Protein AF-A0A1S3DW17-F1 (afdb_monomer)

pLDDT: mean 85.96, std 13.97, range [35.97, 97.81]

Foldseek 3Di:
DDDPDQDFPDDDDPFDADQADADADPDPDGDWQAQAPDDDDVVVQVPPDPVLCCRRVNDRRDDPPDPCRCVSVNRRCRTGVSVVNDDSNVSSVVSSVVSVVDRVQVVCVVVVHDPPDPDDDDDDDPDD

Structure (mmCIF, N/CA/C/O backbone):
data_AF-A0A1S3DW17-F1
#
_entry.id   AF-A0A1S3DW17-F1
#
loop_
_atom_site.group_PDB
_atom_site.id
_atom_site.type_symbol
_atom_site.label_atom_id
_atom_site.label_alt_id
_atom_site.label_comp_id
_atom_site.label_asym_id
_atom_site.label_entity_id
_atom_site.label_seq_id
_atom_site.pdbx_PDB_ins_code
_atom_site.Cartn_x
_atom_site.Cartn_y
_atom_site.Cartn_z
_atom_site.occupancy
_atom_site.B_iso_or_equiv
_atom_site.auth_seq_id
_atom_site.auth_comp_id
_atom_s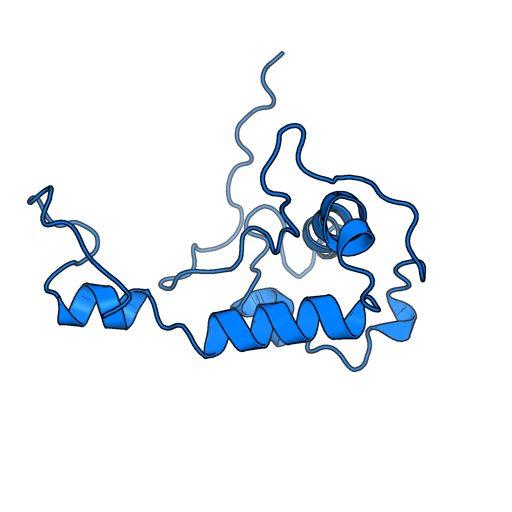ite.auth_asym_id
_atom_site.auth_atom_id
_atom_site.pdbx_PDB_model_num
ATOM 1 N N . MET A 1 1 ? 24.256 -8.421 13.650 1.00 35.97 1 MET A N 1
ATOM 2 C CA . MET A 1 1 ? 23.757 -7.211 14.338 1.00 35.97 1 MET A CA 1
ATOM 3 C C . MET A 1 1 ? 22.278 -7.063 14.022 1.00 35.97 1 MET A C 1
ATOM 5 O O . MET A 1 1 ? 21.933 -6.828 12.870 1.00 35.97 1 MET A O 1
ATOM 9 N N . SER A 1 2 ? 21.398 -7.303 14.991 1.00 43.12 2 SER A N 1
ATOM 10 C CA . SER A 1 2 ? 19.951 -7.124 14.833 1.00 43.12 2 SER A CA 1
ATOM 11 C C . SER A 1 2 ? 19.665 -5.629 14.680 1.00 43.12 2 SER A C 1
ATOM 13 O O . SER A 1 2 ? 20.027 -4.847 15.557 1.00 43.12 2 SER A O 1
ATOM 15 N N . LYS A 1 3 ? 19.054 -5.214 13.563 1.00 45.97 3 LYS A N 1
ATOM 16 C CA . LYS A 1 3 ? 18.557 -3.838 13.423 1.00 45.97 3 LYS A CA 1
ATOM 17 C C . LYS A 1 3 ? 17.585 -3.562 14.581 1.00 45.97 3 LYS A C 1
ATOM 19 O O . LYS A 1 3 ? 16.720 -4.409 14.817 1.00 45.97 3 LYS A O 1
ATOM 24 N N . PRO A 1 4 ? 17.697 -2.423 15.288 1.00 52.12 4 PRO A N 1
ATOM 25 C CA . PRO A 1 4 ? 16.706 -2.045 16.284 1.00 52.12 4 PRO A CA 1
ATOM 26 C C . PRO A 1 4 ? 15.316 -2.059 15.646 1.00 52.12 4 PRO A C 1
ATOM 28 O O . PRO A 1 4 ? 15.158 -1.624 14.501 1.00 52.12 4 PRO A O 1
ATOM 31 N N . LEU A 1 5 ? 14.318 -2.561 16.376 1.00 55.25 5 LEU A N 1
ATOM 32 C CA . LEU A 1 5 ? 12.918 -2.423 15.981 1.00 55.25 5 LEU A CA 1
ATOM 33 C C . LEU A 1 5 ? 12.638 -0.932 15.782 1.00 55.25 5 LEU A C 1
ATOM 35 O O . LEU A 1 5 ? 12.803 -0.135 16.706 1.00 55.25 5 LEU A O 1
ATOM 39 N N . ALA A 1 6 ? 12.274 -0.556 14.557 1.00 65.81 6 ALA A N 1
ATOM 40 C CA . ALA A 1 6 ? 11.956 0.824 14.239 1.00 65.81 6 ALA A CA 1
ATOM 41 C C . ALA A 1 6 ? 10.799 1.284 15.136 1.00 65.81 6 ALA A C 1
ATOM 43 O O . ALA A 1 6 ? 9.741 0.652 15.186 1.00 65.81 6 ALA A O 1
ATOM 44 N N . LYS A 1 7 ? 11.028 2.362 15.889 1.00 75.25 7 LYS A N 1
ATOM 45 C CA . LYS A 1 7 ? 10.012 2.954 16.756 1.00 75.25 7 LYS A CA 1
ATOM 46 C C . LYS A 1 7 ? 8.940 3.588 15.872 1.00 75.25 7 LYS A C 1
ATOM 48 O O . LYS A 1 7 ? 9.265 4.380 14.990 1.00 75.25 7 LYS A O 1
ATOM 53 N N . CYS A 1 8 ? 7.675 3.256 16.121 1.00 81.19 8 CYS A N 1
ATOM 54 C CA . CYS A 1 8 ? 6.568 3.931 15.453 1.00 81.19 8 CYS A CA 1
ATOM 55 C C . CYS A 1 8 ? 6.598 5.422 15.812 1.00 81.19 8 CYS A C 1
ATOM 57 O O . CYS A 1 8 ? 6.662 5.775 16.990 1.00 81.19 8 CYS A O 1
ATOM 59 N N . VAL A 1 9 ? 6.545 6.278 14.797 1.00 83.19 9 VAL A N 1
ATOM 60 C CA . VAL A 1 9 ? 6.485 7.740 14.955 1.00 83.19 9 VAL A CA 1
ATOM 61 C C . VAL A 1 9 ? 5.064 8.276 14.786 1.00 83.19 9 VAL A C 1
ATOM 63 O O . VAL A 1 9 ? 4.778 9.391 15.206 1.00 83.19 9 VAL A O 1
ATOM 66 N N . LYS A 1 10 ? 4.159 7.479 14.201 1.00 79.31 10 LYS A N 1
ATOM 67 C CA . LYS A 1 10 ? 2.739 7.812 14.023 1.00 79.31 10 LYS A CA 1
ATOM 68 C C . LYS A 1 10 ? 1.846 7.077 15.012 1.00 79.31 10 LYS A C 1
ATOM 70 O O . LYS A 1 10 ? 2.173 5.979 15.468 1.00 79.31 10 LYS A O 1
ATOM 75 N N . GLN A 1 11 ? 0.671 7.659 15.260 1.00 83.31 11 GLN A N 1
ATOM 76 C CA . GLN A 1 11 ? -0.415 6.960 15.935 1.00 83.31 11 GLN A CA 1
ATOM 77 C C . GLN A 1 11 ? -0.752 5.676 15.173 1.00 83.31 11 GLN A C 1
ATOM 79 O O . GLN A 1 11 ? -0.884 5.669 13.948 1.00 83.31 11 GLN A O 1
ATOM 84 N N . GLN A 1 12 ? -0.881 4.582 15.917 1.00 84.75 12 GLN A N 1
ATOM 85 C CA . GLN A 1 12 ? -1.206 3.290 15.340 1.00 84.75 12 GLN A CA 1
ATOM 86 C C . GLN A 1 12 ? -2.655 3.292 14.828 1.00 84.75 12 GLN A C 1
ATOM 88 O O . GLN A 1 12 ? -3.560 3.691 15.569 1.00 84.75 12 GLN A O 1
ATOM 93 N N . PRO A 1 13 ? -2.898 2.839 13.585 1.00 88.06 13 PRO A N 1
ATOM 94 C CA . PRO A 1 13 ? -4.241 2.678 13.063 1.00 88.06 13 PRO A CA 1
ATOM 95 C C . PRO A 1 13 ? -5.073 1.776 13.972 1.00 88.06 13 PRO A C 1
ATOM 97 O O . PRO A 1 13 ? -4.615 0.737 14.440 1.00 88.06 13 PRO A O 1
ATOM 100 N N . THR A 1 14 ? -6.341 2.128 14.168 1.00 89.81 14 THR A N 1
ATOM 101 C CA . THR A 1 14 ? -7.276 1.296 14.940 1.00 89.81 14 THR A CA 1
ATOM 102 C C . THR A 1 14 ? -7.866 0.147 14.115 1.00 89.81 14 THR A C 1
ATOM 104 O O . THR A 1 14 ? -8.755 -0.550 14.604 1.00 89.81 14 THR A O 1
ATOM 107 N N . LYS A 1 15 ? -7.409 -0.030 12.867 1.00 91.31 15 LYS A N 1
ATOM 108 C CA . LYS A 1 15 ? -7.806 -1.062 11.899 1.00 91.31 15 LYS A CA 1
ATOM 109 C C . LYS A 1 15 ? -6.568 -1.750 11.321 1.00 91.31 15 LYS A C 1
ATOM 111 O O . LYS A 1 15 ? -5.476 -1.186 11.352 1.00 91.31 15 LYS A O 1
ATOM 116 N N . PHE A 1 16 ? -6.749 -2.943 10.760 1.00 94.38 16 PHE A N 1
ATOM 117 C CA . PHE A 1 16 ? -5.672 -3.643 10.061 1.00 94.38 16 PHE A CA 1
ATOM 118 C C . PHE A 1 16 ? -5.254 -2.877 8.801 1.00 94.38 16 PHE A C 1
ATOM 120 O O . PHE A 1 16 ? -6.097 -2.447 8.013 1.00 94.38 16 PHE A O 1
ATOM 127 N N . THR A 1 17 ? -3.946 -2.736 8.615 1.00 95.06 17 THR A N 1
ATOM 128 C CA . THR A 1 17 ? -3.324 -2.123 7.437 1.00 95.06 17 THR A CA 1
ATOM 129 C C . THR A 1 17 ? -2.416 -3.131 6.743 1.00 95.06 17 THR A C 1
ATOM 131 O O . THR A 1 17 ? -2.045 -4.163 7.306 1.00 95.06 17 THR A O 1
ATOM 134 N N . ILE A 1 18 ? -2.102 -2.855 5.485 1.00 96.69 18 ILE A N 1
ATOM 135 C CA . ILE A 1 18 ? -1.217 -3.652 4.652 1.00 96.69 18 ILE A CA 1
ATOM 136 C C . ILE A 1 18 ? 0.208 -3.492 5.182 1.00 96.69 18 ILE A C 1
ATOM 138 O O . ILE A 1 18 ? 0.704 -2.378 5.346 1.00 96.69 18 ILE A O 1
ATOM 142 N N . HIS A 1 19 ? 0.867 -4.622 5.428 1.00 93.25 19 HIS A N 1
ATOM 143 C CA . HIS A 1 19 ? 2.318 -4.670 5.591 1.00 93.25 19 HIS A CA 1
ATOM 144 C C . HIS A 1 19 ? 3.005 -4.8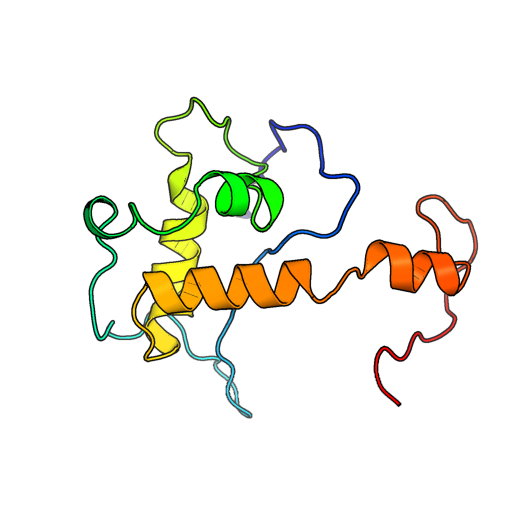56 4.234 1.00 93.25 19 HIS A C 1
ATOM 146 O O . HIS A 1 19 ? 3.897 -4.085 3.894 1.00 93.25 19 HIS A O 1
ATOM 152 N N . GLY A 1 20 ? 2.529 -5.842 3.464 1.00 94.31 20 GLY A N 1
ATOM 153 C CA . GLY A 1 20 ? 3.053 -6.241 2.163 1.00 94.31 20 GLY A CA 1
ATOM 154 C C . GLY A 1 20 ? 1.979 -6.883 1.281 1.00 94.31 20 GLY A C 1
ATOM 155 O O . GLY A 1 20 ? 1.013 -7.447 1.802 1.00 94.31 20 GLY A O 1
ATOM 156 N N . PHE A 1 21 ? 2.168 -6.851 -0.043 1.00 96.12 21 PHE A N 1
ATOM 157 C CA . PHE A 1 21 ? 1.389 -7.638 -1.008 1.00 96.12 21 PHE A CA 1
ATOM 158 C C . PHE A 1 21 ? 2.328 -8.524 -1.840 1.00 96.12 21 PHE A C 1
ATOM 160 O O . PHE A 1 21 ? 2.942 -8.083 -2.800 1.00 96.12 21 PHE A O 1
ATOM 167 N N . LEU A 1 22 ? 2.506 -9.778 -1.425 1.00 94.81 22 LEU A N 1
ATOM 168 C CA . LEU A 1 22 ? 3.615 -10.610 -1.891 1.00 94.81 22 LEU A CA 1
ATOM 169 C C . LEU A 1 22 ? 3.116 -11.718 -2.827 1.00 94.81 22 LEU A C 1
ATOM 171 O O . LEU A 1 22 ? 2.350 -12.576 -2.380 1.00 94.81 22 LEU A O 1
ATOM 175 N N . PRO A 1 23 ? 3.564 -11.755 -4.094 1.00 93.56 23 PRO A N 1
ATOM 176 C CA . PRO A 1 23 ? 3.473 -12.956 -4.913 1.00 93.56 23 PRO A CA 1
ATOM 177 C C . PRO A 1 23 ? 4.227 -14.111 -4.244 1.00 93.56 23 PRO A C 1
ATOM 179 O O . PRO A 1 23 ? 5.365 -13.939 -3.809 1.00 93.56 23 PRO A O 1
ATOM 182 N N . CYS A 1 24 ? 3.601 -15.286 -4.187 1.00 92.06 24 CYS A N 1
ATOM 183 C CA . CYS A 1 24 ? 4.180 -16.482 -3.579 1.00 92.06 24 CYS A CA 1
ATOM 184 C C . CYS A 1 24 ? 4.101 -17.677 -4.535 1.00 92.06 24 CYS A C 1
ATOM 186 O O . CYS A 1 24 ? 3.139 -17.823 -5.290 1.00 92.06 24 CYS A O 1
ATOM 188 N N . ASN A 1 25 ? 5.092 -18.562 -4.465 1.00 89.75 25 ASN A N 1
ATOM 189 C CA . ASN A 1 25 ? 5.091 -19.871 -5.120 1.00 89.75 25 ASN A CA 1
ATOM 190 C C . ASN A 1 25 ? 4.829 -20.986 -4.087 1.00 89.75 25 ASN A C 1
ATOM 192 O O . ASN A 1 25 ? 4.838 -20.771 -2.875 1.00 89.75 25 ASN A O 1
ATOM 196 N N . LYS A 1 26 ? 4.581 -22.210 -4.570 1.00 93.00 26 LYS A N 1
ATOM 197 C CA . LYS A 1 26 ? 4.343 -23.388 -3.709 1.00 93.00 26 LYS A CA 1
ATOM 198 C C . LYS A 1 26 ? 5.624 -23.963 -3.086 1.00 93.00 26 LYS A C 1
ATOM 200 O O . LYS A 1 26 ? 5.554 -24.947 -2.356 1.00 93.00 26 LYS A O 1
ATOM 205 N N . THR A 1 27 ? 6.783 -23.400 -3.406 1.00 89.38 27 THR A N 1
ATOM 206 C CA . THR A 1 27 ? 8.103 -23.909 -3.023 1.00 89.38 27 THR A CA 1
ATOM 207 C C . THR A 1 27 ? 8.896 -22.833 -2.289 1.00 89.38 27 THR A C 1
ATOM 209 O O . THR A 1 27 ? 8.485 -21.686 -2.223 1.00 89.38 27 THR A O 1
ATOM 212 N N . ASN A 1 28 ? 10.031 -23.193 -1.697 1.00 86.44 28 ASN A N 1
ATOM 213 C CA . ASN A 1 28 ? 10.999 -22.211 -1.215 1.00 86.44 28 ASN A CA 1
ATOM 214 C C . ASN A 1 28 ? 12.222 -22.213 -2.148 1.00 86.44 28 ASN A C 1
ATOM 216 O O . ASN A 1 28 ? 12.569 -23.281 -2.656 1.00 86.44 28 ASN A O 1
ATOM 220 N N . PRO A 1 29 ? 12.890 -21.065 -2.358 1.00 89.31 29 PRO A N 1
ATOM 221 C CA . PRO A 1 29 ? 12.580 -19.746 -1.800 1.00 89.31 29 PRO A CA 1
ATOM 222 C C . PRO A 1 29 ? 11.399 -19.049 -2.500 1.00 89.31 29 PRO A C 1
ATOM 224 O O . PRO A 1 29 ? 11.095 -19.311 -3.665 1.00 89.31 29 PRO A O 1
ATOM 227 N N . GLN A 1 30 ? 10.760 -18.129 -1.773 1.00 93.88 30 GLN A N 1
ATOM 228 C CA . GLN A 1 30 ? 9.736 -17.243 -2.329 1.00 93.88 30 GLN A CA 1
ATOM 229 C C . GLN A 1 30 ? 10.367 -16.228 -3.297 1.00 93.88 30 GLN A C 1
ATOM 231 O O . GLN A 1 30 ? 11.491 -15.764 -3.047 1.00 93.88 30 GLN A O 1
ATOM 236 N N . PRO A 1 31 ? 9.661 -15.854 -4.380 1.00 93.75 31 PRO A N 1
ATOM 237 C CA . PRO A 1 31 ? 10.178 -14.898 -5.344 1.00 93.75 31 PRO A CA 1
ATOM 238 C C . PRO A 1 31 ? 10.374 -13.534 -4.676 1.00 93.75 31 PRO A C 1
ATOM 240 O O . PRO A 1 31 ? 9.538 -13.057 -3.906 1.00 93.75 31 PRO A O 1
ATOM 243 N N . ASN A 1 32 ? 11.514 -12.912 -4.950 1.00 94.75 32 ASN A N 1
ATOM 244 C CA . ASN A 1 32 ? 11.819 -11.569 -4.486 1.00 94.75 32 ASN A CA 1
ATOM 245 C C . ASN A 1 32 ? 12.791 -10.889 -5.453 1.00 94.75 32 ASN A C 1
ATOM 247 O O . ASN A 1 32 ? 13.560 -11.568 -6.129 1.00 94.75 32 ASN A O 1
ATOM 251 N N . SER A 1 33 ? 12.775 -9.557 -5.475 1.00 95.19 33 SER A N 1
ATOM 252 C CA . SER A 1 33 ? 13.729 -8.726 -6.225 1.00 95.19 33 SER A CA 1
ATOM 253 C C . SER A 1 33 ? 13.838 -9.115 -7.708 1.00 95.19 33 SER A C 1
ATOM 255 O O . SER A 1 33 ? 14.931 -9.177 -8.268 1.00 95.19 33 SER A O 1
ATOM 257 N N . CYS A 1 34 ? 12.701 -9.423 -8.334 1.00 94.38 34 CYS A N 1
ATOM 258 C CA . CYS A 1 34 ? 12.641 -9.839 -9.729 1.00 94.38 34 CYS A CA 1
ATOM 259 C C . CYS A 1 34 ? 12.967 -8.674 -10.678 1.00 94.38 34 CYS A C 1
ATOM 261 O O . CYS A 1 34 ? 12.900 -7.500 -10.303 1.00 94.38 34 CYS A O 1
ATOM 263 N N . ILE A 1 35 ? 13.279 -8.989 -11.938 1.00 92.19 35 ILE A N 1
ATOM 264 C CA . ILE A 1 35 ? 13.380 -7.967 -12.984 1.00 92.19 35 ILE A CA 1
ATOM 265 C C . ILE A 1 35 ? 11.976 -7.415 -13.225 1.00 92.19 35 ILE A C 1
ATOM 267 O O . ILE A 1 35 ? 11.071 -8.145 -13.629 1.00 92.19 35 ILE A O 1
ATOM 271 N N . ALA A 1 36 ? 11.794 -6.130 -12.936 1.00 84.38 36 ALA A N 1
ATOM 272 C CA . ALA A 1 36 ? 10.517 -5.468 -13.128 1.00 84.38 36 ALA A CA 1
ATOM 273 C C . ALA A 1 36 ? 10.195 -5.370 -14.624 1.00 84.38 36 ALA A C 1
ATOM 275 O O . ALA A 1 36 ? 11.049 -4.961 -15.408 1.00 84.38 36 ALA A O 1
ATOM 276 N N . HIS A 1 37 ? 8.951 -5.671 -15.001 1.00 81.31 37 HIS A N 1
ATOM 277 C CA . HIS A 1 37 ? 8.462 -5.371 -16.349 1.00 81.31 37 HIS A CA 1
ATOM 278 C C . HIS A 1 37 ? 8.496 -3.858 -16.625 1.00 81.31 37 HIS A C 1
ATOM 280 O O . HIS A 1 37 ? 8.835 -3.430 -17.720 1.00 81.31 37 HIS A O 1
ATOM 286 N N . GLU A 1 38 ? 8.193 -3.049 -15.605 1.00 86.75 38 GLU A N 1
ATOM 287 C CA . GLU A 1 38 ? 8.333 -1.593 -15.630 1.00 86.75 38 GLU A CA 1
ATOM 288 C C . GLU A 1 38 ? 8.950 -1.085 -14.322 1.00 86.75 38 GLU A C 1
ATOM 290 O O . GLU A 1 38 ? 8.559 -1.544 -13.241 1.00 86.75 38 GLU A O 1
ATOM 295 N N . PRO A 1 39 ? 9.873 -0.109 -14.370 1.00 89.62 39 PRO A N 1
ATOM 296 C CA . PRO A 1 39 ? 10.404 0.515 -13.168 1.00 89.62 39 PRO A CA 1
ATOM 297 C C . PRO A 1 39 ? 9.331 1.345 -12.449 1.00 89.62 39 PRO A C 1
ATOM 299 O O . PRO A 1 39 ? 8.490 2.001 -13.068 1.00 89.62 39 PRO A O 1
ATOM 302 N N . LEU A 1 40 ? 9.402 1.386 -11.115 1.00 94.75 40 LEU A N 1
ATOM 303 C CA . LEU A 1 40 ? 8.585 2.311 -10.334 1.00 94.75 40 LEU A CA 1
ATOM 304 C C . LEU A 1 40 ? 9.082 3.740 -10.546 1.00 94.75 40 LEU A C 1
ATOM 306 O O . LEU A 1 40 ? 10.166 4.111 -10.101 1.00 94.75 40 LEU A O 1
ATOM 310 N N . LYS A 1 41 ? 8.237 4.538 -11.191 1.00 94.81 41 LYS A N 1
ATOM 311 C CA . LYS A 1 41 ? 8.415 5.975 -11.383 1.00 94.81 41 LYS A CA 1
ATOM 312 C C . LYS A 1 41 ? 7.282 6.705 -10.682 1.00 94.81 41 LYS A C 1
ATOM 314 O O . LYS A 1 41 ? 6.128 6.612 -11.104 1.00 94.81 41 LYS A O 1
ATOM 319 N N . TRP A 1 42 ? 7.588 7.400 -9.588 1.00 93.19 42 TRP A N 1
ATOM 320 C CA . TRP A 1 42 ? 6.570 8.076 -8.780 1.00 93.19 42 TRP A CA 1
ATOM 321 C C . TRP A 1 42 ? 5.855 9.192 -9.555 1.00 93.19 42 TRP A C 1
ATOM 323 O O . TRP A 1 42 ? 4.679 9.442 -9.299 1.00 93.19 42 TRP A O 1
ATOM 333 N N . GLU A 1 43 ? 6.481 9.791 -10.576 1.00 91.56 43 GLU A N 1
ATOM 334 C CA . GLU A 1 43 ? 5.802 10.740 -11.464 1.00 91.56 43 GLU A CA 1
ATOM 335 C C . GLU A 1 43 ? 4.628 10.124 -12.250 1.00 91.56 43 GLU A C 1
ATOM 337 O O . GLU A 1 43 ? 3.695 10.843 -12.614 1.00 91.56 43 GLU A O 1
ATOM 342 N N . HIS A 1 44 ? 4.632 8.802 -12.464 1.00 90.94 44 HIS A N 1
ATOM 343 C CA . HIS A 1 44 ? 3.556 8.054 -13.127 1.00 90.94 44 HIS A CA 1
ATOM 344 C C . HIS A 1 44 ? 2.501 7.525 -12.140 1.00 90.94 44 HIS A C 1
ATOM 346 O O . HIS A 1 44 ? 1.486 6.964 -12.550 1.00 90.94 44 HIS A O 1
ATOM 352 N N . MET A 1 45 ? 2.707 7.725 -10.834 1.00 92.06 45 MET A N 1
ATOM 353 C CA . MET A 1 45 ? 1.823 7.244 -9.768 1.00 92.06 45 MET A CA 1
ATOM 354 C C . MET A 1 45 ? 0.727 8.247 -9.381 1.00 92.06 45 MET A C 1
ATOM 356 O O . MET A 1 45 ? -0.029 7.988 -8.450 1.00 92.06 45 MET A O 1
ATOM 360 N N . LYS A 1 46 ? 0.592 9.371 -10.102 1.00 89.44 46 LYS A N 1
ATOM 361 C CA . LYS A 1 46 ? -0.368 10.454 -9.795 1.00 89.44 46 LYS A CA 1
ATOM 362 C C . LYS A 1 46 ? -1.830 9.997 -9.723 1.00 89.44 46 LYS A C 1
ATOM 364 O O . LYS A 1 46 ? -2.614 10.602 -9.003 1.00 89.44 46 LYS A O 1
ATOM 369 N N . CYS A 1 47 ? -2.193 8.942 -10.453 1.00 89.88 47 CYS A N 1
ATOM 370 C CA . CYS A 1 47 ? -3.550 8.385 -10.450 1.00 89.88 47 CYS A CA 1
ATOM 371 C C . CYS A 1 47 ? -3.807 7.399 -9.299 1.00 89.88 47 CYS A C 1
ATOM 373 O O . CYS A 1 47 ? -4.925 6.911 -9.156 1.00 89.88 47 CYS A O 1
ATOM 375 N N . VAL A 1 48 ? -2.789 7.069 -8.502 1.00 94.94 48 VAL A N 1
ATOM 376 C CA . VAL A 1 48 ? -2.931 6.211 -7.326 1.00 94.94 48 VAL A CA 1
ATOM 377 C C . VAL A 1 48 ? -3.095 7.097 -6.098 1.00 94.94 48 VAL A C 1
ATOM 379 O O . VAL A 1 48 ? -2.295 7.996 -5.845 1.00 94.94 48 VAL A O 1
ATOM 382 N N . SER A 1 49 ? -4.156 6.855 -5.333 1.00 95.19 49 SER A N 1
ATOM 383 C CA . SER A 1 49 ? -4.529 7.701 -4.201 1.00 95.19 49 SER A CA 1
ATOM 384 C C . SER A 1 49 ? -3.467 7.673 -3.101 1.00 95.19 49 SER A C 1
ATOM 386 O O . SER A 1 49 ? -3.249 6.659 -2.438 1.00 95.19 49 SER A O 1
ATOM 388 N N . MET A 1 50 ? -2.847 8.824 -2.844 1.00 92.75 50 MET A N 1
ATOM 389 C CA . MET A 1 50 ? -1.903 8.980 -1.736 1.00 92.75 50 MET A CA 1
ATOM 390 C C . MET A 1 50 ? -2.587 8.848 -0.363 1.00 92.75 50 MET A C 1
ATOM 392 O O . MET A 1 50 ? -1.973 8.424 0.615 1.00 92.75 50 MET A O 1
ATOM 396 N N . ILE A 1 51 ? -3.889 9.139 -0.308 1.00 93.25 51 ILE A N 1
ATOM 397 C CA . ILE A 1 51 ? -4.732 8.890 0.866 1.00 93.25 51 ILE A CA 1
ATOM 398 C C . ILE A 1 51 ? -4.871 7.382 1.108 1.00 93.25 51 ILE A C 1
ATOM 400 O O . ILE A 1 51 ? -4.859 6.941 2.255 1.00 93.25 51 ILE A O 1
ATOM 404 N N . ASP A 1 52 ? -4.967 6.570 0.051 1.00 95.81 52 ASP A N 1
ATOM 405 C CA . ASP A 1 52 ? -5.023 5.112 0.193 1.00 95.81 52 ASP A CA 1
ATOM 406 C C . ASP A 1 52 ? -3.689 4.535 0.652 1.00 95.81 52 ASP A C 1
ATOM 408 O O . ASP A 1 52 ? -3.677 3.650 1.506 1.00 95.81 52 ASP A O 1
ATOM 412 N N . PHE A 1 53 ? -2.572 5.079 0.172 1.00 94.25 53 PHE A N 1
ATOM 413 C CA . PHE A 1 53 ? -1.254 4.754 0.706 1.00 94.25 53 PHE A CA 1
ATOM 414 C C . PHE A 1 53 ? -1.180 5.001 2.220 1.00 94.25 53 PHE A C 1
ATOM 416 O O . PHE A 1 53 ? -0.789 4.108 2.970 1.00 94.25 53 PHE A O 1
ATOM 423 N N . ASP A 1 54 ? -1.626 6.166 2.695 1.00 91.75 54 ASP A N 1
ATOM 424 C CA . ASP A 1 54 ? -1.606 6.476 4.127 1.00 91.75 54 ASP A CA 1
ATOM 425 C C . ASP A 1 54 ? -2.589 5.636 4.947 1.00 91.75 54 ASP A C 1
ATOM 427 O O . ASP A 1 54 ? -2.261 5.259 6.069 1.00 91.75 54 ASP A O 1
ATOM 431 N N . ASN A 1 55 ? -3.782 5.346 4.421 1.00 92.19 55 ASN A N 1
ATOM 432 C CA . ASN A 1 55 ? -4.868 4.719 5.182 1.00 92.19 55 ASN A CA 1
ATOM 433 C C . ASN A 1 55 ? -4.904 3.194 5.091 1.00 92.19 55 ASN A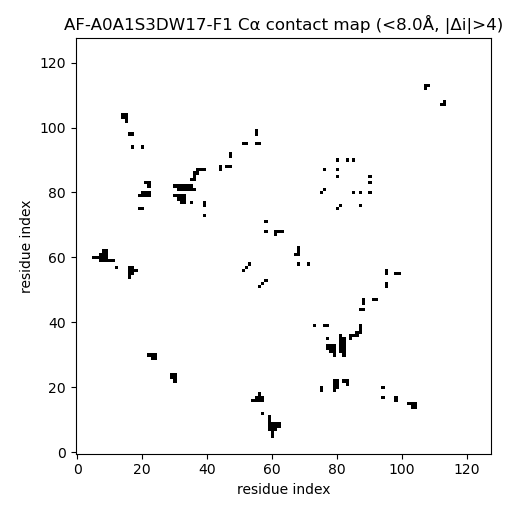 C 1
ATOM 435 O O . ASN A 1 55 ? -5.395 2.541 6.016 1.00 92.19 55 ASN A O 1
ATOM 439 N N . CYS A 1 56 ? -4.472 2.637 3.961 1.00 95.31 56 CYS A N 1
ATOM 440 C CA . CYS A 1 56 ? -4.489 1.203 3.699 1.00 95.31 56 CYS A CA 1
ATOM 441 C C . CYS A 1 56 ? -3.108 0.594 3.932 1.00 95.31 56 CYS A C 1
ATOM 443 O O . CYS A 1 56 ? -3.043 -0.521 4.426 1.00 95.31 56 CYS A O 1
ATOM 445 N N . TRP A 1 57 ? -2.014 1.304 3.631 1.00 95.12 57 TRP A N 1
ATOM 446 C CA . TRP A 1 57 ? -0.636 0.797 3.730 1.00 95.12 57 TRP A CA 1
ATOM 447 C C . TRP A 1 57 ? 0.253 1.737 4.559 1.00 95.12 57 TRP A C 1
ATOM 449 O O . TRP A 1 57 ? 1.336 2.147 4.137 1.00 95.12 57 TRP A O 1
ATOM 459 N N . SER A 1 58 ? -0.228 2.114 5.745 1.00 91.31 58 SER A N 1
ATOM 460 C CA . SER A 1 58 ? 0.366 3.158 6.583 1.00 91.31 58 SER A CA 1
ATOM 461 C C . SER A 1 58 ? 1.848 2.918 6.897 1.00 91.31 58 SER A C 1
ATOM 463 O O . SER A 1 58 ? 2.213 1.952 7.566 1.00 91.31 58 SER A O 1
ATOM 465 N N . ASN A 1 59 ? 2.708 3.864 6.514 1.00 88.88 59 ASN A N 1
ATOM 466 C CA . ASN A 1 59 ? 4.090 3.892 6.985 1.00 88.88 59 ASN A CA 1
ATOM 467 C C . ASN A 1 59 ? 4.150 4.443 8.418 1.00 88.88 59 ASN A C 1
ATOM 469 O O . ASN A 1 59 ? 4.078 5.657 8.618 1.00 88.88 59 ASN A O 1
ATOM 473 N N . LEU A 1 60 ? 4.277 3.547 9.403 1.00 87.50 60 LEU A N 1
ATOM 474 C CA . LEU A 1 60 ? 4.317 3.891 10.832 1.00 87.50 60 LEU A CA 1
ATOM 475 C C . LEU A 1 60 ? 5.674 4.416 11.313 1.00 87.50 60 LEU A C 1
ATOM 477 O O . LEU A 1 60 ? 5.746 4.980 12.403 1.00 87.50 60 LEU A O 1
ATOM 481 N N . ASN A 1 61 ? 6.731 4.248 10.516 1.00 81.75 61 ASN A N 1
ATOM 482 C CA . ASN A 1 61 ? 8.100 4.594 10.900 1.00 81.75 61 ASN A CA 1
ATOM 483 C C . ASN A 1 61 ? 8.521 5.993 10.429 1.00 81.75 61 ASN A C 1
ATOM 485 O O . ASN A 1 61 ? 9.524 6.505 10.910 1.00 81.75 61 ASN A O 1
ATOM 489 N N . ASN A 1 62 ? 7.754 6.621 9.530 1.00 77.31 62 ASN A N 1
ATOM 490 C CA . ASN A 1 62 ? 8.025 7.963 9.009 1.00 77.31 62 ASN A CA 1
ATOM 491 C C . ASN A 1 62 ? 6.772 8.850 9.061 1.00 77.31 62 ASN A C 1
ATOM 493 O O . ASN A 1 62 ? 5.668 8.385 8.772 1.00 77.31 62 ASN A O 1
ATOM 497 N N . ASP A 1 63 ? 6.952 10.141 9.355 1.00 69.81 63 ASP A N 1
ATOM 498 C CA . ASP A 1 63 ? 5.915 11.179 9.232 1.00 69.81 63 ASP A CA 1
ATOM 499 C C . ASP A 1 63 ? 5.467 11.359 7.758 1.00 69.81 63 ASP A C 1
ATOM 501 O O . ASP A 1 63 ? 6.234 11.089 6.832 1.00 69.81 63 ASP A O 1
ATOM 505 N N . VAL A 1 64 ? 4.225 11.799 7.517 1.00 67.56 64 VAL A N 1
ATOM 506 C CA . VAL A 1 64 ? 3.733 12.186 6.178 1.00 67.56 64 VAL A CA 1
ATOM 507 C C . VAL A 1 64 ? 4.497 13.372 5.578 1.00 67.56 64 VAL A C 1
ATOM 509 O O . VAL A 1 64 ? 4.554 13.486 4.356 1.00 67.56 64 VAL A O 1
ATOM 512 N N . ASN A 1 65 ? 5.113 14.209 6.416 1.00 68.56 65 ASN A N 1
ATOM 513 C CA . ASN A 1 65 ? 5.928 15.351 5.989 1.00 68.56 65 ASN A CA 1
ATOM 514 C C . ASN A 1 65 ? 7.409 14.991 5.776 1.00 68.56 65 ASN A C 1
ATOM 516 O O . ASN A 1 65 ? 8.222 15.850 5.443 1.00 68.56 65 ASN A O 1
ATOM 520 N N . ASN A 1 66 ? 7.786 13.727 5.984 1.00 76.88 66 ASN A N 1
ATOM 521 C CA . ASN A 1 66 ? 9.163 13.280 5.829 1.00 76.88 66 ASN A CA 1
ATOM 522 C C . ASN A 1 66 ? 9.470 12.955 4.358 1.00 76.88 66 ASN A C 1
ATOM 524 O O . ASN A 1 66 ? 8.703 12.257 3.692 1.00 76.88 66 ASN A O 1
ATOM 528 N N . ILE A 1 67 ? 10.644 13.376 3.881 1.00 72.44 67 ILE A N 1
ATOM 529 C CA . ILE A 1 67 ? 11.164 13.044 2.545 1.00 72.44 67 ILE A CA 1
ATOM 530 C C . ILE A 1 67 ? 11.204 11.525 2.278 1.00 72.44 67 ILE A C 1
ATOM 532 O O . ILE A 1 67 ? 11.027 11.077 1.149 1.00 72.44 67 ILE A O 1
ATOM 536 N N . ASN A 1 68 ? 11.331 10.713 3.333 1.00 80.88 68 ASN A N 1
ATOM 537 C CA . ASN A 1 68 ? 11.365 9.252 3.275 1.00 80.88 68 ASN A CA 1
ATOM 538 C C . ASN A 1 68 ? 9.978 8.587 3.365 1.00 80.88 68 ASN A C 1
ATOM 540 O O . ASN A 1 68 ? 9.880 7.377 3.595 1.00 80.88 68 ASN A O 1
ATOM 544 N N . ARG A 1 69 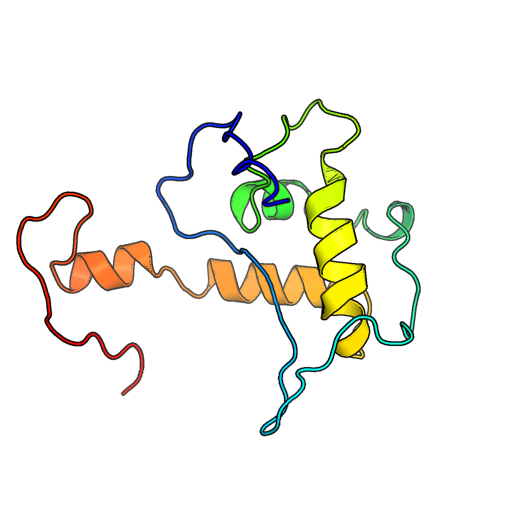? 8.878 9.333 3.199 1.00 83.38 69 ARG A N 1
ATOM 545 C CA . ARG A 1 69 ? 7.510 8.782 3.261 1.00 83.38 69 ARG A CA 1
ATOM 546 C C . ARG A 1 69 ? 7.312 7.595 2.314 1.00 83.38 69 ARG A C 1
ATOM 548 O O . ARG A 1 69 ? 6.762 6.575 2.727 1.00 83.38 69 ARG A O 1
ATOM 555 N N . LEU A 1 70 ? 7.829 7.711 1.089 1.00 91.19 70 LEU A N 1
ATOM 556 C CA . LEU A 1 70 ? 7.700 6.721 0.012 1.00 91.19 70 LEU A CA 1
ATOM 557 C C . LEU A 1 70 ? 8.571 5.471 0.194 1.00 91.19 70 LEU A C 1
ATOM 559 O O . LEU A 1 70 ? 8.439 4.514 -0.569 1.00 91.19 70 LEU A O 1
ATOM 563 N N . GLN A 1 71 ? 9.491 5.475 1.162 1.00 91.00 71 GLN A N 1
ATOM 564 C CA . GLN A 1 71 ? 10.544 4.467 1.273 1.00 91.00 71 GLN A CA 1
ATOM 565 C C . GLN A 1 71 ? 9.987 3.066 1.553 1.00 91.00 71 GLN A C 1
ATOM 567 O O . GLN A 1 71 ? 10.477 2.098 0.978 1.00 91.00 71 GLN A O 1
ATOM 572 N N . LEU A 1 72 ? 8.933 2.970 2.376 1.00 93.06 72 LEU A N 1
ATOM 573 C CA . LEU A 1 72 ? 8.226 1.711 2.632 1.00 93.06 72 LEU A CA 1
ATOM 574 C C . LEU A 1 72 ? 7.670 1.131 1.329 1.00 93.06 72 LEU A C 1
ATOM 576 O O . LEU A 1 72 ? 7.999 0.012 0.959 1.00 93.06 72 LEU A O 1
ATOM 580 N N . TRP A 1 73 ? 6.868 1.908 0.605 1.00 95.44 73 TRP A N 1
ATOM 581 C CA . TRP A 1 73 ? 6.206 1.430 -0.607 1.00 95.44 73 TRP A CA 1
ATOM 582 C C . TRP A 1 73 ? 7.214 1.128 -1.716 1.00 95.44 73 TRP A C 1
ATOM 584 O O . TRP A 1 73 ? 7.136 0.085 -2.354 1.00 95.44 73 TRP A O 1
ATOM 594 N N . THR A 1 74 ? 8.245 1.964 -1.865 1.00 95.50 74 THR A N 1
ATOM 595 C CA . THR A 1 74 ? 9.353 1.710 -2.800 1.00 95.50 74 THR A CA 1
ATOM 596 C C . THR A 1 74 ? 10.073 0.397 -2.476 1.00 95.50 74 THR A C 1
ATOM 598 O O . THR A 1 74 ? 10.375 -0.372 -3.386 1.00 95.50 74 THR A O 1
ATOM 601 N N . HIS A 1 75 ? 10.321 0.110 -1.193 1.00 95.00 75 HIS A N 1
ATOM 602 C CA . HIS A 1 75 ? 10.912 -1.158 -0.764 1.00 95.00 75 HIS A CA 1
ATOM 603 C C . HIS A 1 75 ? 10.018 -2.348 -1.124 1.00 95.00 75 HIS A C 1
ATOM 605 O O . HIS A 1 75 ? 10.492 -3.303 -1.736 1.00 95.00 75 HIS A O 1
ATOM 611 N N . GLU A 1 76 ? 8.732 -2.266 -0.787 1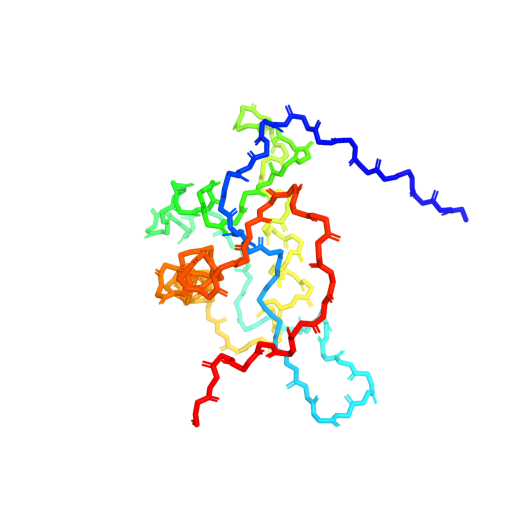.00 96.81 76 GLU A N 1
ATOM 612 C CA . GLU A 1 76 ? 7.754 -3.325 -1.046 1.00 96.81 76 GLU A CA 1
ATOM 613 C C . GLU A 1 76 ? 7.575 -3.587 -2.544 1.00 96.81 76 GLU A C 1
ATOM 615 O O . GLU A 1 76 ? 7.529 -4.739 -2.973 1.00 96.81 76 GLU A O 1
ATOM 620 N N . TRP A 1 77 ? 7.555 -2.542 -3.373 1.00 97.06 77 TRP A N 1
ATOM 621 C CA . TRP A 1 77 ? 7.564 -2.709 -4.821 1.00 97.06 77 TRP A CA 1
ATOM 622 C C . TRP A 1 77 ? 8.833 -3.415 -5.298 1.00 97.06 77 TRP A C 1
ATOM 624 O O . TRP A 1 77 ? 8.739 -4.463 -5.928 1.00 97.06 77 TRP A O 1
ATOM 634 N N . ASN A 1 78 ? 10.013 -2.880 -4.974 1.00 96.06 78 ASN A N 1
ATOM 635 C CA . ASN A 1 78 ? 11.281 -3.410 -5.480 1.00 96.06 78 ASN A CA 1
ATOM 636 C C . ASN A 1 78 ? 11.496 -4.871 -5.075 1.00 96.06 78 ASN A C 1
ATOM 638 O O . ASN A 1 78 ? 11.974 -5.675 -5.875 1.00 96.06 78 ASN A O 1
ATOM 642 N N . LYS A 1 79 ? 11.130 -5.214 -3.838 1.00 95.88 79 LYS A N 1
ATOM 643 C CA . LYS A 1 79 ? 11.336 -6.546 -3.279 1.00 95.88 79 LYS A CA 1
ATOM 644 C C . LYS A 1 79 ? 10.243 -7.537 -3.671 1.00 95.88 79 LYS A C 1
ATOM 646 O O . LYS A 1 79 ? 10.563 -8.705 -3.866 1.00 95.88 79 LYS A O 1
ATOM 651 N N . HIS A 1 80 ? 8.985 -7.108 -3.769 1.00 96.44 80 HIS A N 1
ATOM 652 C CA . HIS A 1 80 ? 7.840 -8.011 -3.932 1.00 96.44 80 HIS A CA 1
ATOM 653 C C . HIS A 1 80 ? 6.998 -7.692 -5.168 1.00 96.44 80 HIS A C 1
ATOM 655 O O . HIS A 1 80 ? 6.691 -8.593 -5.949 1.00 96.44 80 HIS A O 1
ATOM 661 N N . GLY A 1 81 ? 6.674 -6.419 -5.393 1.00 96.44 81 GLY A N 1
ATOM 662 C CA . GLY A 1 81 ? 5.876 -5.987 -6.543 1.00 96.44 81 GLY A CA 1
ATOM 663 C C . GLY A 1 81 ? 6.496 -6.326 -7.899 1.00 96.44 81 GLY A C 1
ATOM 664 O O . GLY A 1 81 ? 5.777 -6.748 -8.804 1.00 96.44 81 GLY A O 1
ATOM 665 N N . THR A 1 82 ? 7.824 -6.272 -8.024 1.00 96.88 82 THR A N 1
ATOM 666 C CA . THR A 1 82 ? 8.550 -6.670 -9.245 1.00 96.88 82 THR A CA 1
ATOM 667 C C . THR A 1 82 ? 8.308 -8.121 -9.660 1.00 96.88 82 THR A C 1
ATOM 669 O O . THR A 1 82 ? 8.422 -8.447 -10.838 1.00 96.88 82 THR A O 1
ATOM 672 N N . CYS A 1 83 ? 7.919 -8.989 -8.725 1.00 95.69 83 CYS A N 1
ATOM 673 C CA . CYS A 1 83 ? 7.619 -10.396 -8.981 1.00 95.69 83 CYS A CA 1
ATOM 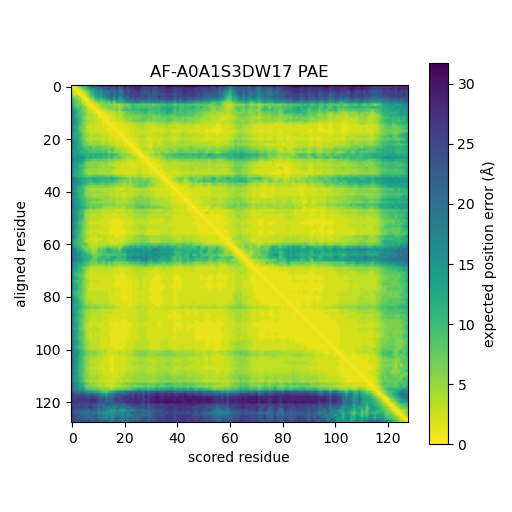674 C C . CYS A 1 83 ? 6.143 -10.665 -9.325 1.00 95.69 83 CYS A C 1
ATOM 676 O O . CYS A 1 83 ? 5.758 -11.820 -9.483 1.00 95.69 83 CYS A O 1
ATOM 678 N N . S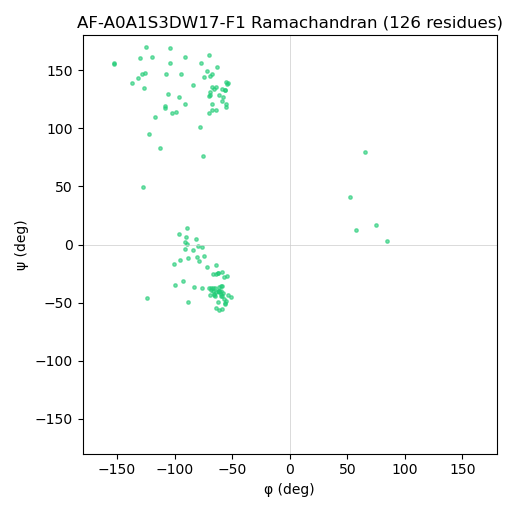ER A 1 84 ? 5.297 -9.629 -9.404 1.00 94.62 84 SER A N 1
ATOM 679 C CA . SER A 1 84 ? 3.852 -9.772 -9.662 1.00 94.62 84 SER A CA 1
ATOM 680 C C . SER A 1 84 ? 3.474 -9.782 -11.145 1.00 94.62 84 SER A C 1
ATOM 682 O O . SER A 1 84 ? 2.320 -10.050 -11.471 1.00 94.62 84 SER A O 1
ATOM 684 N N . SER A 1 85 ? 4.414 -9.437 -12.033 1.00 92.69 85 SER A N 1
ATOM 685 C CA . SER A 1 85 ? 4.162 -9.158 -13.458 1.00 92.69 85 SER A CA 1
ATOM 686 C C . SER A 1 85 ? 3.146 -8.031 -13.721 1.00 92.69 85 SER A C 1
ATOM 688 O O . SER A 1 85 ? 2.695 -7.867 -14.851 1.00 92.69 85 SER A O 1
ATOM 690 N N . MET A 1 86 ? 2.785 -7.239 -12.705 1.00 94.88 86 MET A N 1
ATOM 691 C CA . MET A 1 86 ? 1.879 -6.094 -12.832 1.00 94.88 86 MET A CA 1
ATOM 692 C C . MET A 1 86 ? 2.650 -4.805 -13.114 1.00 94.88 86 MET A C 1
ATOM 694 O O . MET A 1 86 ? 3.834 -4.691 -12.804 1.00 94.88 86 MET A O 1
ATOM 698 N N . TYR A 1 87 ? 1.955 -3.787 -13.621 1.00 95.56 87 TYR A N 1
ATOM 699 C CA . TYR A 1 87 ? 2.451 -2.415 -13.546 1.00 95.56 87 TYR A CA 1
ATOM 700 C C . TYR A 1 87 ? 2.356 -1.901 -12.097 1.00 95.56 87 TYR A C 1
ATOM 702 O O . TYR A 1 87 ? 1.412 -2.270 -11.389 1.00 95.56 87 TYR A O 1
ATOM 710 N N . PRO A 1 88 ? 3.252 -0.993 -11.653 1.00 96.19 88 PRO A N 1
ATOM 711 C CA . PRO A 1 88 ? 3.240 -0.481 -10.281 1.00 96.19 88 PRO A CA 1
ATOM 712 C C . PRO A 1 88 ? 1.870 0.027 -9.822 1.00 96.19 88 PRO A C 1
ATOM 714 O O . PRO A 1 88 ? 1.399 -0.331 -8.745 1.00 96.19 88 PRO A O 1
ATOM 717 N N . LYS A 1 89 ? 1.185 0.805 -10.668 1.00 96.06 89 LYS A N 1
ATOM 718 C CA . LYS A 1 89 ? -0.145 1.352 -10.364 1.00 96.06 89 LYS A CA 1
ATOM 719 C C . LYS A 1 89 ? -1.179 0.263 -10.047 1.00 96.06 89 LYS A C 1
ATOM 721 O O . LYS A 1 89 ? -1.959 0.413 -9.110 1.00 96.06 89 LYS A O 1
ATOM 726 N N . ASP A 1 90 ? -1.160 -0.833 -10.802 1.00 96.31 90 ASP A N 1
ATOM 727 C CA . ASP A 1 90 ? -2.159 -1.897 -10.712 1.00 96.31 90 ASP A CA 1
ATOM 728 C C . ASP A 1 90 ? -1.895 -2.757 -9.476 1.00 96.31 90 ASP A C 1
ATOM 730 O O . ASP A 1 90 ? -2.828 -3.100 -8.752 1.00 96.31 90 ASP A O 1
ATOM 734 N N . TYR A 1 91 ? -0.617 -2.994 -9.167 1.00 97.31 91 TYR A N 1
ATOM 735 C CA . TYR A 1 91 ? -0.179 -3.655 -7.941 1.00 97.31 91 TYR A CA 1
ATOM 736 C C . TYR A 1 91 ? -0.693 -2.942 -6.681 1.00 97.31 91 TYR A C 1
ATOM 738 O O . TYR A 1 91 ? -1.321 -3.568 -5.824 1.00 97.31 91 TYR A O 1
ATOM 746 N N . TYR A 1 92 ? -0.488 -1.624 -6.575 1.00 97.81 92 TYR A N 1
ATOM 747 C CA . TYR A 1 92 ? -0.948 -0.873 -5.403 1.00 97.81 92 TYR A CA 1
ATOM 748 C C . TYR A 1 92 ? -2.473 -0.758 -5.344 1.00 97.81 92 TYR A C 1
ATOM 750 O O . TYR A 1 92 ? -3.056 -0.981 -4.284 1.00 97.81 92 TYR A O 1
ATOM 758 N N . ASN A 1 93 ? -3.136 -0.479 -6.471 1.00 97.69 93 ASN A N 1
ATOM 759 C CA . ASN A 1 93 ? -4.597 -0.390 -6.511 1.00 97.69 93 ASN A CA 1
ATOM 760 C C . ASN A 1 93 ? -5.266 -1.711 -6.118 1.00 97.69 93 ASN A C 1
ATOM 762 O O . ASN A 1 93 ? -6.254 -1.703 -5.380 1.00 97.69 93 ASN A O 1
ATOM 766 N N . LEU A 1 94 ? -4.720 -2.849 -6.557 1.00 97.62 94 LEU A N 1
ATOM 767 C CA . LEU A 1 94 ? -5.218 -4.159 -6.154 1.00 97.62 94 LEU A CA 1
ATOM 768 C C . LEU A 1 94 ? -5.021 -4.395 -4.652 1.00 97.62 94 LEU A C 1
ATOM 770 O O . LEU A 1 94 ? -5.958 -4.829 -3.980 1.00 97.62 94 LEU A O 1
ATOM 774 N N . ALA A 1 95 ? -3.848 -4.060 -4.109 1.00 97.69 95 ALA A N 1
ATOM 775 C CA . ALA A 1 95 ? -3.587 -4.178 -2.677 1.00 97.69 95 ALA A CA 1
ATOM 776 C C . ALA A 1 95 ? -4.572 -3.331 -1.846 1.00 97.69 95 ALA A C 1
ATOM 778 O O . ALA A 1 95 ? -5.148 -3.819 -0.870 1.00 97.69 95 ALA A O 1
ATOM 779 N N . PHE A 1 96 ? -4.836 -2.088 -2.264 1.00 97.81 96 PHE A N 1
ATOM 780 C CA . PHE A 1 96 ? -5.806 -1.212 -1.600 1.00 97.81 96 PHE A CA 1
ATOM 781 C C . PHE A 1 96 ? -7.231 -1.736 -1.706 1.00 97.81 96 PHE A C 1
ATOM 783 O O . PHE A 1 96 ? -7.950 -1.724 -0.708 1.00 97.81 96 PHE A O 1
ATOM 790 N N . LYS A 1 97 ? -7.633 -2.229 -2.882 1.00 97.31 97 LYS A N 1
ATOM 791 C CA . LYS A 1 97 ? -8.941 -2.858 -3.076 1.00 97.31 97 LYS A CA 1
ATOM 792 C C . LYS A 1 97 ? -9.129 -4.023 -2.104 1.00 97.31 97 LYS A C 1
ATOM 794 O O . LYS A 1 97 ? -10.106 -4.041 -1.369 1.00 97.31 97 LYS A O 1
ATOM 799 N N . ILE A 1 98 ? -8.157 -4.933 -2.021 1.00 96.50 98 ILE A N 1
ATOM 800 C CA . ILE A 1 98 ? -8.213 -6.079 -1.102 1.00 96.50 98 ILE A CA 1
ATOM 801 C C . ILE A 1 98 ? -8.323 -5.616 0.357 1.00 96.50 98 ILE A C 1
ATOM 803 O O . ILE A 1 98 ? -9.128 -6.163 1.104 1.00 96.50 98 ILE A O 1
ATOM 807 N N . ASN A 1 99 ? -7.550 -4.611 0.782 1.00 96.06 99 ASN A N 1
ATOM 808 C CA . ASN A 1 99 ? -7.632 -4.109 2.158 1.00 96.06 99 ASN A CA 1
ATOM 809 C C . ASN A 1 99 ? -8.998 -3.480 2.476 1.00 96.06 99 ASN A C 1
ATOM 811 O O . ASN A 1 99 ? -9.535 -3.724 3.553 1.00 96.06 99 ASN A O 1
ATOM 815 N N . LYS A 1 100 ? -9.575 -2.721 1.539 1.00 95.00 100 LYS A N 1
ATOM 816 C CA . LYS A 1 100 ? -10.905 -2.111 1.691 1.00 95.00 100 LYS A CA 1
ATOM 817 C C . LYS A 1 100 ? -12.023 -3.155 1.705 1.00 95.00 100 LYS A C 1
ATOM 819 O O . LYS A 1 100 ? -12.938 -3.044 2.513 1.00 95.00 100 LYS A O 1
ATOM 824 N N . ASP A 1 101 ? -11.914 -4.187 0.870 1.00 95.50 101 ASP A N 1
ATOM 825 C CA . ASP A 1 101 ? -12.894 -5.275 0.781 1.00 95.50 101 ASP A CA 1
ATOM 826 C C . ASP A 1 101 ? -12.842 -6.216 2.004 1.00 95.50 101 ASP A C 1
ATOM 828 O O . ASP A 1 101 ? -13.784 -6.968 2.267 1.00 95.50 101 ASP A O 1
ATOM 832 N N . LYS A 1 102 ? -11.734 -6.214 2.758 1.00 92.75 102 LYS A N 1
ATOM 833 C CA . LYS A 1 102 ? -11.508 -7.090 3.916 1.00 92.75 102 LYS A CA 1
ATOM 834 C C . LYS A 1 102 ? -11.457 -6.288 5.213 1.00 92.75 102 LYS A C 1
ATOM 836 O O . LYS A 1 102 ? -10.386 -6.044 5.768 1.00 92.75 102 LYS A O 1
ATOM 841 N N . ASP A 1 103 ? -12.625 -5.982 5.774 1.00 91.56 103 ASP A N 1
ATOM 842 C CA . ASP A 1 103 ? -12.716 -5.437 7.132 1.00 91.56 103 ASP A CA 1
ATOM 843 C C . ASP A 1 103 ? -12.476 -6.525 8.199 1.00 91.56 103 ASP A C 1
ATOM 845 O O . ASP A 1 103 ? -13.390 -7.046 8.846 1.00 91.56 103 ASP A O 1
ATOM 849 N N . ILE A 1 104 ? -11.201 -6.893 8.365 1.00 93.69 104 ILE A N 1
ATOM 850 C CA . ILE A 1 104 ? -10.748 -7.918 9.316 1.00 93.69 104 ILE A CA 1
ATOM 851 C C . ILE A 1 104 ? -11.139 -7.539 10.749 1.00 93.69 104 ILE A C 1
ATOM 853 O O . ILE A 1 104 ? -11.491 -8.411 11.543 1.00 93.69 104 ILE A O 1
ATOM 857 N N . LYS A 1 105 ? -11.106 -6.245 11.091 1.00 92.38 105 LYS A N 1
ATOM 858 C CA . LYS A 1 105 ? -11.450 -5.777 12.435 1.00 92.38 105 LYS A CA 1
ATOM 859 C C . LYS A 1 105 ? -12.915 -6.071 12.738 1.00 92.38 105 LYS A C 1
ATOM 861 O O . LYS A 1 105 ? -13.187 -6.746 13.729 1.00 92.38 105 LYS A O 1
ATOM 866 N N . SER A 1 106 ? -13.830 -5.616 11.885 1.00 92.44 106 SER A N 1
ATOM 867 C CA . SER A 1 106 ? -15.262 -5.865 12.071 1.00 92.44 106 SER A CA 1
ATOM 868 C C . SER A 1 106 ? -15.572 -7.356 12.049 1.00 92.44 106 SER A C 1
ATOM 870 O O . SER A 1 106 ? -16.335 -7.846 12.878 1.00 92.44 106 SER A O 1
ATOM 872 N N . PHE A 1 107 ? -14.919 -8.113 11.164 1.00 92.38 107 PHE A N 1
ATOM 873 C CA . PHE A 1 107 ? -15.064 -9.563 11.127 1.00 92.38 107 PHE A CA 1
ATOM 874 C C . PHE A 1 107 ? -14.702 -10.225 12.469 1.00 92.38 107 PHE A C 1
ATOM 876 O O . PHE A 1 107 ? -15.469 -11.046 12.976 1.00 92.38 107 PHE A O 1
ATOM 883 N N . LEU A 1 108 ? -13.574 -9.847 13.079 1.00 91.75 108 LEU A N 1
ATOM 884 C CA . LEU A 1 108 ? -13.161 -10.357 14.390 1.00 91.75 108 LEU A CA 1
ATOM 885 C C . LEU A 1 108 ? -14.113 -9.907 15.507 1.00 91.75 108 LEU A C 1
ATOM 887 O O . LEU A 1 108 ? -14.520 -10.727 16.333 1.00 91.75 108 LEU A O 1
ATOM 891 N N . GLN A 1 109 ? -14.529 -8.639 15.501 1.00 90.69 109 GLN A N 1
ATOM 892 C CA . GLN A 1 109 ? -15.462 -8.091 16.490 1.00 90.69 109 GLN A CA 1
ATOM 893 C C . GLN A 1 109 ? -16.819 -8.802 16.453 1.00 90.69 109 GLN A C 1
ATOM 895 O O . GLN A 1 109 ? -17.339 -9.176 17.504 1.00 90.69 109 GLN A O 1
ATOM 900 N N . ASN A 1 110 ? -17.334 -9.103 15.258 1.00 90.62 110 ASN A N 1
ATOM 901 C CA . ASN A 1 110 ? -18.563 -9.879 15.060 1.00 90.62 110 ASN A CA 1
ATOM 902 C C . ASN A 1 110 ? -18.449 -11.327 15.570 1.00 90.62 110 ASN A C 1
ATOM 904 O O . ASN A 1 110 ? -19.458 -11.995 15.787 1.00 90.62 110 ASN A O 1
ATOM 908 N N . LYS A 1 111 ? -17.225 -11.830 15.777 1.00 90.06 111 LYS A N 1
ATOM 909 C CA . LYS A 1 111 ? -16.943 -13.125 16.416 1.00 90.06 111 LYS A CA 1
ATOM 910 C C . LYS A 1 111 ? -16.633 -13.009 17.912 1.00 90.06 111 LYS A C 1
ATOM 912 O O . LYS A 1 111 ? -16.234 -13.997 18.524 1.00 90.06 111 LYS A O 1
ATOM 917 N N . GLY A 1 112 ? -16.822 -11.831 18.507 1.00 88.69 112 GLY A N 1
ATOM 918 C CA . GLY A 1 112 ? -16.539 -11.570 19.919 1.00 88.69 112 GLY A CA 1
ATOM 919 C C . GLY A 1 112 ? -15.048 -11.437 20.237 1.00 88.69 112 GLY A C 1
ATOM 920 O O . GLY A 1 112 ? -14.665 -11.543 21.399 1.00 88.69 112 GLY A O 1
ATOM 921 N N . ILE A 1 113 ? -14.197 -11.227 19.227 1.00 87.31 113 ILE A N 1
ATOM 922 C CA . ILE A 1 113 ? -12.754 -11.035 19.400 1.00 87.31 113 ILE A CA 1
ATOM 923 C C . ILE A 1 113 ? -12.463 -9.540 19.354 1.00 87.31 113 ILE A C 1
ATOM 925 O O . ILE A 1 113 ? -12.633 -8.890 18.323 1.00 87.31 113 ILE A O 1
ATOM 929 N N . GLN A 1 114 ? -12.016 -8.996 20.483 1.00 88.38 114 GLN A N 1
ATOM 930 C CA . GLN A 1 114 ? -11.719 -7.575 20.637 1.00 88.38 114 GLN A CA 1
ATOM 931 C C . GLN A 1 114 ? -10.288 -7.373 21.156 1.00 88.38 114 GLN A C 1
ATOM 933 O O . GLN A 1 114 ? -9.793 -8.206 21.924 1.00 88.38 114 GLN A O 1
ATOM 938 N N . PRO A 1 115 ? -9.611 -6.278 20.760 1.00 86.50 115 PRO A N 1
ATOM 939 C CA . PRO A 1 115 ? -8.335 -5.896 21.359 1.00 86.50 115 PRO A CA 1
ATOM 940 C C . PRO A 1 115 ? -8.451 -5.784 22.889 1.00 86.50 115 PRO A C 1
ATOM 942 O O . PRO A 1 115 ? -9.437 -5.253 23.391 1.00 86.50 115 PRO A O 1
ATOM 945 N N . GLY A 1 116 ? -7.454 -6.277 23.630 1.00 80.19 116 GLY A N 1
ATOM 946 C CA . GLY A 1 116 ? -7.419 -6.189 25.100 1.00 80.19 116 GLY A CA 1
ATOM 947 C C . GLY A 1 116 ? -8.182 -7.283 25.864 1.00 80.19 116 GLY A C 1
ATOM 948 O O . GLY A 1 116 ? -8.215 -7.247 27.090 1.00 80.19 116 GLY A O 1
ATOM 949 N N . GLY A 1 117 ? -8.776 -8.271 25.182 1.00 69.38 117 GLY A N 1
ATOM 950 C CA . GLY A 1 117 ? -9.462 -9.392 25.837 1.00 69.38 117 GLY A CA 1
ATOM 951 C C . GLY A 1 117 ? -8.520 -10.440 26.459 1.00 69.38 117 GLY A C 1
ATOM 952 O O . GLY A 1 117 ? -7.494 -10.790 25.883 1.00 69.38 117 GLY A O 1
ATOM 953 N N . LEU A 1 118 ? -8.915 -11.010 27.607 1.00 61.97 118 LEU A N 1
ATOM 954 C CA . LEU A 1 118 ? -8.167 -12.036 28.364 1.00 61.97 118 LEU A CA 1
ATOM 955 C C . LEU A 1 118 ? -8.290 -13.477 27.818 1.00 61.97 118 LEU A C 1
ATOM 957 O O . LEU A 1 118 ? -7.711 -14.398 28.390 1.00 61.97 118 LEU A O 1
ATOM 961 N N . LYS A 1 119 ? -9.059 -13.727 26.749 1.00 57.03 119 LYS A N 1
ATOM 962 C CA . LYS A 1 119 ? -9.368 -15.098 26.296 1.00 57.03 119 LYS A CA 1
ATOM 963 C C . LYS A 1 119 ? -8.655 -15.459 24.994 1.00 57.03 119 LYS A C 1
ATOM 965 O O . LYS A 1 119 ? -8.919 -14.871 23.949 1.00 57.03 119 LYS A O 1
ATOM 970 N N . GLN A 1 120 ? -7.791 -16.474 25.058 1.00 61.78 120 GLN A N 1
ATOM 971 C CA . GLN A 1 120 ? -7.129 -17.079 23.900 1.00 61.78 120 GLN A CA 1
ATOM 972 C C . GLN A 1 120 ? -7.874 -18.311 23.354 1.00 61.78 120 GLN A C 1
ATOM 974 O O . GLN A 1 120 ? -8.418 -19.116 24.105 1.00 61.78 120 GLN A O 1
ATOM 979 N N . LYS A 1 121 ? -7.771 -18.447 22.022 1.00 54.4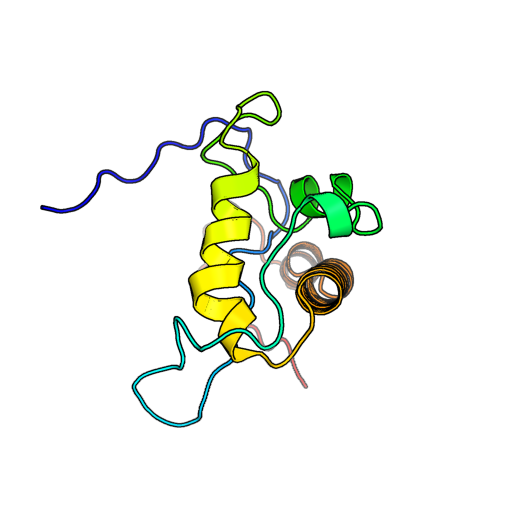1 121 LYS A N 1
ATOM 980 C CA . LYS A 1 121 ? -8.013 -19.607 21.140 1.00 54.41 121 LYS A CA 1
ATOM 981 C C . LYS A 1 121 ? -9.452 -20.136 21.035 1.00 54.41 121 LYS A C 1
ATOM 983 O O . LYS A 1 121 ? -9.775 -21.224 21.494 1.00 54.41 121 LYS A O 1
ATOM 988 N N . LYS A 1 122 ? -10.267 -19.448 20.229 1.00 56.47 122 LYS A N 1
ATOM 989 C CA . LYS A 1 122 ? -11.105 -20.148 19.240 1.00 56.47 122 LYS A CA 1
ATOM 990 C C . LYS A 1 122 ? -10.486 -19.918 17.866 1.00 56.47 122 LYS A C 1
AT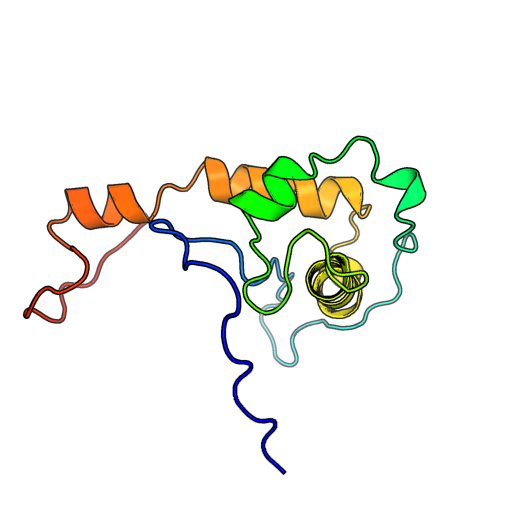OM 992 O O . LYS A 1 122 ? -10.154 -18.783 17.532 1.00 56.47 122 LYS A O 1
ATOM 997 N N . SER A 1 123 ? -10.273 -20.986 17.105 1.00 62.03 123 SER A N 1
ATOM 998 C CA . SER A 1 123 ? -9.849 -20.913 15.708 1.00 62.03 123 SER A CA 1
ATOM 999 C C . SER A 1 123 ? -10.878 -20.100 14.924 1.00 62.03 123 SER A C 1
ATOM 1001 O O . SER A 1 123 ? -12.077 -20.368 14.984 1.00 62.03 123 SER A O 1
ATOM 1003 N N . VAL A 1 124 ? -10.410 -19.080 14.210 1.00 62.34 124 VAL A N 1
ATOM 1004 C CA . VAL A 1 124 ? -11.253 -18.244 13.358 1.00 62.34 124 VAL A CA 1
ATOM 1005 C C . VAL A 1 124 ? -11.039 -18.692 11.919 1.00 62.34 124 VAL A C 1
ATOM 1007 O O . VAL A 1 124 ? -9.945 -18.518 11.390 1.00 62.34 124 VAL A O 1
ATOM 1010 N N . SER A 1 125 ? -12.065 -19.260 11.283 1.00 62.41 125 SER A N 1
ATOM 1011 C CA . SER A 1 125 ? -12.048 -19.467 9.831 1.00 62.41 125 SER A CA 1
ATOM 1012 C C . SER A 1 125 ? -12.660 -18.255 9.136 1.00 62.41 125 SER A C 1
ATOM 1014 O O . SER A 1 125 ? -13.816 -17.915 9.397 1.00 62.41 125 SER A O 1
ATOM 1016 N N . MET A 1 126 ? -11.889 -17.601 8.262 1.00 57.72 126 MET A N 1
ATOM 1017 C CA . MET A 1 126 ? -12.374 -16.516 7.391 1.00 57.72 126 MET A CA 1
ATOM 1018 C C . MET A 1 126 ? -13.110 -17.025 6.146 1.00 57.72 126 MET A C 1
ATOM 1020 O O . MET A 1 126 ? -13.747 -16.230 5.461 1.00 57.72 126 MET A O 1
ATOM 1024 N N . TYR A 1 127 ? -13.049 -18.328 5.868 1.00 53.28 127 TYR A N 1
ATOM 1025 C CA . TYR A 1 127 ? -13.655 -18.942 4.691 1.00 53.28 127 TYR A CA 1
ATOM 1026 C C . TYR A 1 127 ? -14.555 -20.107 5.127 1.00 53.28 127 TYR A C 1
ATOM 1028 O O . TYR A 1 127 ? -14.190 -20.875 6.024 1.00 53.28 127 TYR A O 1
ATOM 1036 N N . LYS A 1 128 ? -15.756 -20.181 4.550 1.00 47.16 128 LYS A N 1
ATOM 1037 C CA . LYS A 1 128 ? -16.550 -21.413 4.509 1.00 47.16 128 LYS A CA 1
ATOM 1038 C C . LYS A 1 128 ? -16.133 -22.198 3.278 1.00 47.16 128 LYS A C 1
ATOM 1040 O O . LYS A 1 128 ? -15.880 -21.527 2.254 1.00 47.16 128 LYS A O 1
#

InterPro domains:
  IPR001568 Ribonuclease T2-like [PF00445] (7-117)
  IPR001568 Ribonuclease T2-like [PTHR11240] (7-117)
  IPR033130 Ribonuclease T2, His active site 2 [PS00531] (72-83)
  IPR036430 Ribonuclease T2-like superfamily [G3DSA:3.90.730.10] (2-126)
  IPR036430 Ribonuclease T2-like superfamily [SSF55895] (6-119)

Mean predicted aligned error: 7.27 Å

Radius of gyration: 16.79 Å; Cα contacts (8 Å, |Δi|>4): 115; chains: 1; bounding box: 42×39×45 Å

Sequence (128 aa):
MSKPLAKCVKQQPTKFTIHGFLPCNKTNPQPNSCIAHEPLKWEHMKCVSMIDFDNCWSNLNNDVNNINRLQLWTHEWNKHGTCSSMYPKDYYNLAFKINKDKDIKSFLQNKGIQPGGLKQKKSVSMYK

Organism: Cicer arietinum (NCBI:txid3827)

Nearest PDB structures (foldseek):
  1vd1-assembly1_A  TM=8.461E-01  e=7.907E-05  Nicotiana glutinosa
  1dix-assembly1_A  TM=8.455E-01  e=1.210E-03  Solanum lycopersicum

Secondary structure (DSSP, 8-state):
-PPPPPPP-SPPPSS---S------SSSSPP-SPPPSS---GGG-TTS-HHHHHHHS--SSS-TTSTTTTHHHHHHHHHTGGGTTS-HHHHHHHHHHHHHH--HHHHHHHTT--TT-S-------S--

Solvent-accessible surface area (backbone atoms only — not comparable to full-atom values): 8247 Å² total; per-residue (Å²): 133,83,76,75,81,78,64,67,72,48,84,76,72,98,55,85,57,50,90,75,71,69,51,75,64,99,56,84,80,62,64,54,58,39,81,48,87,55,80,88,49,72,87,76,38,75,88,52,60,66,66,49,42,56,68,35,43,48,59,41,68,42,52,90,86,39,93,62,44,59,50,60,59,54,47,46,34,51,39,22,37,24,52,58,81,49,53,64,64,56,50,53,52,50,51,45,50,52,53,69,76,49,58,60,54,60,56,36,44,77,70,75,47,59,90,92,64,94,77,83,85,75,90,80,75,95,70,134